Protein AF-A0A6A3G814-F1 (afdb_monomer_lite)

InterPro domains:
  IPR027806 Harbinger transposase-derived nuclease domain [PF13359] (7-62)

Secondary structure (DSSP, 8-state):
--HHHHHHHHHHHHHHHHHHHHHHHHHHHH-HHHHS------SHHHHHHHHHHHHHHHHHHHHHHTTT-----TT--S-----------------S----S-HHHHHHHHHHHHHHHSTT-HHHHHHHH--

Radius of gyration: 21.88 Å; chains: 1; bounding box: 40×35×72 Å

Organism: NCBI:txid53985

Foldseek 3Di:
DDPVVVVVVVVVVVVVVVVVVVVLLVLVLVDVVSVPPPDPPPDPVVVVVVVVVVVVSVVVVVLCVVLVNPDDRPVPPDDDDDPDDDPPDDDPPPDDPPVPPDPSVVSVVVVLVVQQCPVVHVVVVCVPPVD

pLDDT: mean 77.18, std 16.32, range [38.22, 94.88]

Structure (mmCIF, N/CA/C/O backbone):
data_AF-A0A6A3G814-F1
#
_entry.id   AF-A0A6A3G814-F1
#
loop_
_atom_site.group_PDB
_atom_site.id
_atom_site.type_symbol
_atom_site.label_atom_id
_atom_site.label_alt_id
_atom_site.label_comp_id
_atom_site.label_asym_id
_atom_site.label_entity_id
_atom_site.label_seq_id
_atom_site.pdbx_PDB_ins_code
_atom_site.Cartn_x
_atom_site.Cartn_y
_atom_site.Cartn_z
_atom_site.occupancy
_atom_site.B_iso_or_equiv
_atom_site.auth_seq_id
_atom_site.auth_comp_id
_atom_site.auth_asym_id
_atom_site.auth_atom_id
_atom_site.pdbx_PDB_model_num
ATOM 1 N N . MET A 1 1 ? -17.035 -18.614 32.441 1.00 57.00 1 MET A N 1
ATOM 2 C CA . MET A 1 1 ? -15.776 -18.560 31.670 1.00 57.00 1 MET A CA 1
ATOM 3 C C . MET A 1 1 ? -14.643 -18.798 32.643 1.00 57.00 1 MET A C 1
ATOM 5 O O . MET A 1 1 ? -14.641 -18.155 33.689 1.00 57.00 1 MET A O 1
ATOM 9 N N . LYS A 1 2 ? -13.783 -19.788 32.388 1.00 61.72 2 LYS A N 1
ATOM 10 C CA . LYS A 1 2 ? -12.624 -20.055 33.255 1.00 61.72 2 LYS A CA 1
ATOM 11 C C . LYS A 1 2 ? -11.541 -19.012 32.943 1.00 61.72 2 LYS A C 1
ATOM 13 O O . LYS A 1 2 ? -11.510 -18.504 31.828 1.00 61.72 2 LYS A O 1
ATOM 18 N N . GLY A 1 3 ? -10.677 -18.678 33.907 1.00 70.88 3 GLY A N 1
ATOM 19 C CA . GLY A 1 3 ? -9.640 -17.638 33.745 1.00 70.88 3 GLY A CA 1
ATOM 20 C C . GLY A 1 3 ? -8.762 -17.824 32.498 1.00 70.88 3 GLY A C 1
ATOM 21 O O . GLY A 1 3 ? -8.478 -16.859 31.798 1.00 70.88 3 GLY A O 1
ATOM 22 N N . THR A 1 4 ? -8.489 -19.077 32.135 1.00 76.06 4 THR A N 1
ATOM 23 C CA . THR A 1 4 ? -7.716 -19.460 30.944 1.00 76.06 4 THR A CA 1
ATOM 24 C C . THR A 1 4 ? -8.371 -19.056 29.617 1.00 76.06 4 THR A C 1
ATOM 26 O O . THR A 1 4 ? -7.671 -18.691 28.676 1.00 76.06 4 THR A O 1
ATOM 29 N N . ASP A 1 5 ? -9.708 -19.053 29.533 1.00 82.69 5 ASP A N 1
ATOM 30 C CA . ASP A 1 5 ? -10.426 -18.618 28.322 1.00 82.69 5 ASP A CA 1
ATOM 31 C C . ASP A 1 5 ? -10.261 -17.103 28.100 1.00 82.69 5 ASP A C 1
ATOM 33 O O . ASP A 1 5 ? -10.189 -16.628 26.967 1.00 82.69 5 ASP A O 1
ATOM 37 N N . ILE A 1 6 ? -10.188 -16.340 29.197 1.00 86.38 6 ILE A N 1
ATOM 38 C CA . ILE A 1 6 ? -10.022 -14.881 29.186 1.00 86.38 6 ILE A CA 1
ATOM 39 C C . ILE A 1 6 ? -8.582 -14.520 28.800 1.00 86.38 6 ILE A C 1
ATOM 41 O O . ILE A 1 6 ? -8.367 -13.604 28.010 1.00 86.38 6 ILE A O 1
ATOM 45 N N . GLU A 1 7 ? -7.597 -15.258 29.311 1.00 89.81 7 GLU A N 1
ATOM 46 C CA . GLU A 1 7 ? -6.179 -15.079 28.976 1.00 89.81 7 GLU A CA 1
ATOM 47 C C . GLU A 1 7 ? -5.907 -15.354 27.492 1.00 89.81 7 GLU A C 1
ATOM 49 O O . GLU A 1 7 ? -5.280 -14.532 26.822 1.00 89.81 7 GLU A O 1
ATOM 54 N N . ALA A 1 8 ? -6.443 -16.451 26.947 1.00 90.38 8 ALA A N 1
ATOM 55 C CA . ALA A 1 8 ? -6.322 -16.773 25.525 1.00 90.38 8 ALA A CA 1
ATOM 56 C C . ALA A 1 8 ? -7.004 -15.722 24.629 1.00 90.38 8 ALA A C 1
ATOM 58 O O . ALA A 1 8 ? -6.447 -15.312 23.608 1.00 90.38 8 ALA A O 1
ATOM 59 N N . PHE A 1 9 ? -8.186 -15.242 25.031 1.00 91.94 9 PHE A N 1
ATOM 60 C CA . PHE A 1 9 ? -8.881 -14.165 24.328 1.00 91.94 9 PHE A CA 1
ATOM 61 C C . PHE A 1 9 ? -8.059 -12.868 24.318 1.00 91.94 9 PHE A C 1
ATOM 63 O O . PHE A 1 9 ? -7.845 -12.279 23.258 1.00 91.94 9 PHE A O 1
ATOM 70 N N . ASN A 1 10 ? -7.543 -12.452 25.476 1.00 93.88 10 ASN A N 1
ATOM 71 C CA . ASN A 1 10 ? -6.735 -11.241 25.598 1.00 93.88 10 ASN A CA 1
ATOM 72 C C . ASN A 1 10 ? -5.436 -11.330 24.790 1.00 93.88 10 ASN A C 1
ATOM 74 O O . ASN A 1 10 ? -5.054 -10.349 24.155 1.00 93.88 10 ASN A O 1
ATOM 78 N N . MET A 1 11 ? -4.791 -12.500 24.767 1.00 94.88 11 MET A N 1
ATOM 79 C CA . MET A 1 11 ? -3.593 -12.743 23.961 1.00 94.88 11 MET A CA 1
ATOM 80 C C . MET A 1 11 ? -3.872 -12.552 22.464 1.00 94.88 11 MET A C 1
ATOM 82 O O . MET A 1 11 ? -3.128 -11.859 21.774 1.00 94.88 11 MET A O 1
ATOM 86 N N . CYS A 1 12 ? -4.980 -13.109 21.967 1.00 94.44 12 CYS A N 1
ATOM 87 C CA . CYS A 1 12 ? -5.388 -12.960 20.570 1.00 94.44 12 CYS A CA 1
ATOM 88 C C . CYS A 1 12 ? -5.633 -11.486 20.204 1.00 94.44 12 CYS A C 1
ATOM 90 O O . CYS A 1 12 ? -5.117 -10.993 19.201 1.00 94.44 12 CYS A O 1
ATOM 92 N N . ILE A 1 13 ? -6.364 -10.756 21.053 1.00 94.81 13 ILE A N 1
ATOM 93 C CA . ILE A 1 13 ? -6.629 -9.328 20.845 1.00 94.81 13 ILE A CA 1
ATOM 94 C C . ILE A 1 13 ? -5.334 -8.508 20.877 1.00 94.81 13 ILE A C 1
ATOM 96 O O . ILE A 1 13 ? -5.165 -7.620 20.042 1.00 94.81 13 ILE A O 1
ATOM 100 N N . ALA A 1 14 ? -4.416 -8.807 21.799 1.00 94.31 14 ALA A N 1
ATOM 101 C CA . ALA A 1 14 ? -3.125 -8.132 21.878 1.00 94.31 14 ALA A CA 1
ATOM 102 C C . ALA A 1 14 ? -2.310 -8.332 20.593 1.00 94.31 14 ALA A C 1
ATOM 104 O O . ALA A 1 14 ? -1.842 -7.353 20.018 1.00 94.31 14 ALA A O 1
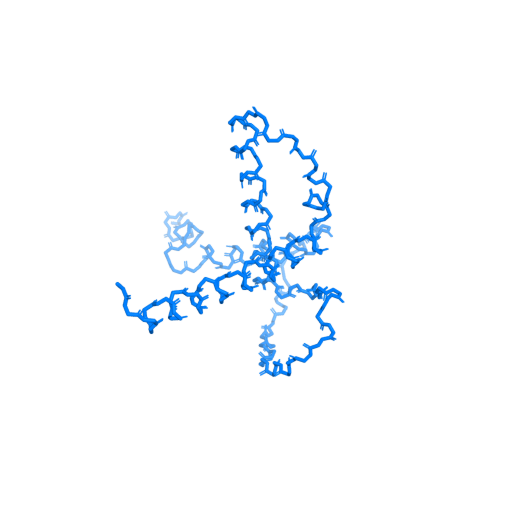ATOM 105 N N . HIS A 1 15 ? -2.219 -9.565 20.089 1.00 92.69 15 HIS A N 1
ATOM 106 C CA . HIS A 1 15 ? -1.505 -9.866 18.848 1.00 92.69 15 HIS A CA 1
ATOM 107 C C . HIS A 1 15 ? -2.100 -9.125 17.640 1.00 92.69 15 HIS A C 1
ATOM 109 O O . HIS A 1 15 ? -1.386 -8.442 16.909 1.00 92.69 15 HIS A O 1
ATOM 115 N N . VAL A 1 16 ? -3.424 -9.191 17.453 1.00 93.50 16 VAL A N 1
ATOM 116 C CA . VAL A 1 16 ? -4.109 -8.474 16.360 1.00 93.50 16 VAL A CA 1
ATOM 117 C C . VAL A 1 16 ? -3.894 -6.963 16.467 1.00 93.50 16 VAL A C 1
ATOM 119 O O . VAL A 1 16 ? -3.721 -6.286 15.455 1.00 93.50 16 VAL A O 1
ATOM 122 N N . ARG A 1 17 ? -3.885 -6.420 17.689 1.00 93.94 17 ARG A N 1
ATOM 123 C CA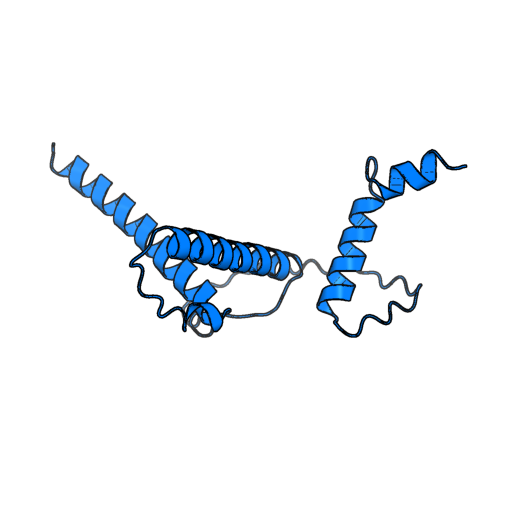 . ARG A 1 17 ? -3.633 -4.999 17.919 1.00 93.94 17 ARG A CA 1
ATOM 124 C C . ARG A 1 17 ? -2.219 -4.596 17.504 1.00 93.94 17 ARG A C 1
ATOM 126 O O . ARG A 1 17 ? -2.099 -3.594 16.811 1.00 93.94 17 ARG A O 1
ATOM 133 N N . VAL A 1 18 ? -1.197 -5.372 17.870 1.00 92.38 18 VAL A N 1
ATOM 134 C CA . VAL A 1 18 ? 0.201 -5.100 17.489 1.00 92.38 18 VAL A CA 1
ATOM 135 C C . VAL A 1 18 ? 0.352 -5.073 15.968 1.00 92.38 18 VAL A C 1
ATOM 137 O O . VAL A 1 18 ? 0.850 -4.092 15.424 1.00 92.38 18 VAL A O 1
ATOM 140 N N . VAL A 1 19 ? -0.171 -6.089 15.271 1.00 90.88 19 VAL A N 1
ATOM 141 C CA . VAL A 1 19 ? -0.120 -6.155 13.799 1.00 90.88 19 VAL A CA 1
ATOM 142 C C . VAL A 1 19 ? -0.825 -4.953 13.163 1.00 90.88 19 VAL A C 1
ATOM 144 O O . VAL A 1 19 ? -0.302 -4.342 12.230 1.00 90.88 19 VAL A O 1
ATOM 147 N N . ASN A 1 20 ? -1.997 -4.574 13.680 1.00 88.75 20 ASN A N 1
ATOM 148 C CA . ASN A 1 20 ? -2.736 -3.419 13.174 1.00 88.75 20 ASN A CA 1
ATOM 149 C C . ASN A 1 20 ? -2.000 -2.098 13.429 1.00 88.75 20 ASN A C 1
ATOM 151 O O . ASN A 1 20 ? -1.950 -1.254 12.537 1.00 88.75 20 ASN A O 1
ATOM 155 N N . GLU A 1 21 ? -1.450 -1.897 14.628 1.00 89.44 21 GLU A N 1
ATOM 156 C CA . GLU A 1 21 ? -0.709 -0.682 14.981 1.00 89.44 21 GLU A CA 1
ATOM 157 C C . GLU A 1 21 ? 0.540 -0.531 14.113 1.00 89.44 21 GLU A C 1
ATOM 159 O O . GLU A 1 21 ? 0.732 0.534 13.525 1.00 89.44 21 GLU A O 1
ATOM 164 N N . HIS A 1 22 ? 1.306 -1.611 13.943 1.00 88.44 22 HIS A N 1
ATOM 165 C CA . HIS A 1 22 ? 2.472 -1.647 13.064 1.00 88.44 22 HIS A CA 1
ATOM 166 C C . HIS A 1 22 ? 2.092 -1.338 11.605 1.00 88.44 22 HIS A C 1
ATOM 168 O O . HIS A 1 22 ? 2.618 -0.401 11.007 1.00 88.44 22 HIS A O 1
ATOM 174 N N . THR A 1 23 ? 1.077 -2.020 11.060 1.00 88.56 23 THR A N 1
ATOM 175 C CA . THR A 1 23 ? 0.595 -1.786 9.684 1.00 88.56 23 THR A CA 1
ATOM 176 C C . THR A 1 23 ? 0.153 -0.332 9.466 1.00 88.56 23 THR A C 1
ATOM 178 O O . THR A 1 23 ? 0.441 0.278 8.434 1.00 88.56 23 THR A O 1
ATOM 181 N N . ILE A 1 24 ? -0.554 0.256 10.437 1.00 86.88 24 ILE A N 1
ATOM 182 C CA . ILE A 1 24 ? -0.979 1.661 10.381 1.00 86.88 24 ILE A CA 1
ATOM 183 C C . ILE A 1 24 ? 0.231 2.602 10.442 1.00 86.88 24 ILE A C 1
ATOM 185 O O . ILE A 1 24 ? 0.216 3.631 9.760 1.00 86.88 24 ILE A O 1
ATOM 189 N N . GLY A 1 25 ? 1.247 2.270 11.243 1.00 88.31 25 GLY A N 1
ATOM 190 C CA . GLY A 1 25 ? 2.518 2.990 11.326 1.00 88.31 25 GLY A CA 1
ATOM 191 C C . GLY A 1 25 ? 3.206 3.065 9.966 1.00 88.31 25 GLY A C 1
ATOM 192 O O . GLY A 1 25 ? 3.366 4.162 9.430 1.00 88.31 25 GLY A O 1
ATOM 193 N N . VAL A 1 26 ? 3.462 1.908 9.351 1.00 89.06 26 VAL A N 1
ATOM 194 C CA . VAL A 1 26 ? 4.065 1.778 8.012 1.00 89.06 26 VAL A CA 1
ATOM 195 C C . VAL A 1 26 ? 3.301 2.602 6.969 1.00 89.06 26 VAL A C 1
ATOM 197 O O . VAL A 1 26 ? 3.880 3.421 6.250 1.00 89.06 26 VAL A O 1
ATOM 200 N N . LEU A 1 27 ? 1.971 2.458 6.912 1.00 89.69 27 LEU A N 1
ATOM 201 C CA . LEU A 1 27 ? 1.148 3.199 5.952 1.00 89.69 27 LEU A CA 1
ATOM 202 C C . LEU A 1 27 ? 1.201 4.715 6.179 1.00 89.69 27 LEU A C 1
ATOM 204 O O . LEU A 1 27 ? 1.245 5.472 5.211 1.00 89.69 27 LEU A O 1
ATOM 208 N N . LYS A 1 28 ? 1.191 5.186 7.429 1.00 87.19 28 LYS A N 1
ATOM 209 C CA . LYS A 1 28 ? 1.281 6.623 7.734 1.00 87.19 28 LYS A CA 1
ATOM 210 C C . LYS A 1 28 ? 2.679 7.189 7.501 1.00 87.19 28 LYS A C 1
ATOM 212 O O . LYS A 1 28 ? 2.773 8.344 7.087 1.00 87.19 28 LYS A O 1
ATOM 217 N N . GLY A 1 29 ? 3.729 6.412 7.757 1.00 89.00 29 GLY A N 1
ATOM 218 C CA . GLY A 1 29 ? 5.110 6.787 7.455 1.00 89.00 29 GLY A CA 1
ATOM 219 C C . GLY A 1 29 ? 5.287 7.032 5.961 1.00 89.00 29 GLY A C 1
ATOM 220 O O . GLY A 1 29 ? 5.815 8.063 5.551 1.00 89.00 29 GLY A O 1
ATOM 221 N N . ARG A 1 30 ? 4.732 6.135 5.141 1.00 89.69 30 ARG A N 1
ATOM 222 C CA . ARG A 1 30 ? 4.835 6.210 3.681 1.00 89.69 30 ARG A CA 1
ATOM 223 C C . ARG A 1 30 ? 3.920 7.254 3.054 1.00 89.69 30 ARG A C 1
ATOM 225 O O . ARG A 1 30 ? 4.306 7.955 2.121 1.00 89.69 30 ARG A O 1
ATOM 232 N N . TRP A 1 31 ? 2.685 7.354 3.541 1.00 90.75 31 TRP A N 1
ATOM 233 C CA . TRP A 1 31 ? 1.644 8.178 2.937 1.00 90.75 31 TRP A CA 1
ATOM 234 C C . TRP A 1 31 ? 1.303 9.369 3.833 1.00 90.75 31 TRP A C 1
ATOM 236 O O . TRP A 1 31 ? 0.430 9.293 4.701 1.00 90.75 31 TRP A O 1
ATOM 246 N N . ALA A 1 32 ? 1.927 10.522 3.567 1.00 86.44 32 ALA A N 1
ATOM 247 C CA . ALA A 1 32 ? 1.659 11.763 4.303 1.00 86.44 32 ALA A CA 1
ATOM 248 C C . ALA A 1 32 ? 0.163 12.150 4.319 1.00 86.44 32 ALA A C 1
ATOM 250 O O . ALA A 1 32 ? -0.334 12.678 5.315 1.00 86.44 32 ALA A O 1
ATOM 251 N N . CYS A 1 33 ? -0.592 11.797 3.271 1.00 84.81 33 CYS A N 1
ATOM 252 C CA . CYS A 1 33 ? -2.039 12.017 3.203 1.00 84.81 33 CYS A CA 1
ATOM 253 C C . CYS A 1 33 ? -2.839 11.265 4.288 1.00 84.81 33 CYS A C 1
ATOM 255 O O . CYS A 1 33 ? -3.927 11.706 4.651 1.00 84.81 33 CYS A O 1
ATOM 257 N N . LEU A 1 34 ? -2.304 10.174 4.853 1.00 85.75 34 LEU A N 1
ATOM 258 C CA . LEU A 1 34 ? -2.912 9.444 5.973 1.00 85.75 34 LEU A CA 1
ATOM 259 C C . LEU A 1 34 ? -2.557 10.048 7.342 1.00 85.75 34 LEU A C 1
ATOM 261 O O . LEU A 1 34 ? -3.301 9.852 8.306 1.00 85.75 34 LEU A O 1
ATOM 265 N N . ARG A 1 35 ? -1.452 10.801 7.449 1.00 78.44 35 ARG A N 1
ATOM 266 C CA . ARG A 1 35 ? -1.073 11.531 8.678 1.00 78.44 35 ARG A CA 1
ATOM 267 C C . ARG A 1 35 ? -1.961 12.746 8.908 1.00 78.44 35 ARG A C 1
ATOM 269 O O . ARG A 1 35 ? -2.334 13.041 10.041 1.00 78.44 35 ARG A O 1
ATOM 276 N N . GLU A 1 36 ? -2.316 13.431 7.829 1.00 73.88 36 GLU A N 1
ATOM 277 C CA . GLU A 1 36 ? -3.145 14.637 7.863 1.00 73.88 36 GLU A CA 1
ATOM 278 C C . GLU A 1 36 ? -4.642 14.349 7.737 1.00 73.88 36 GLU A C 1
ATOM 280 O O . GLU A 1 36 ? -5.445 15.275 7.614 1.00 73.88 36 GLU A O 1
ATOM 285 N N . LEU A 1 37 ? -5.041 13.076 7.823 1.00 71.75 37 LEU A N 1
ATOM 286 C CA . LEU A 1 37 ? -6.430 12.634 7.768 1.00 71.75 37 LEU A CA 1
ATOM 287 C C . LEU A 1 37 ? -7.192 13.016 9.057 1.00 71.75 37 LEU A C 1
ATOM 289 O O . LEU A 1 37 ? -7.684 12.176 9.805 1.00 71.75 37 LEU A O 1
ATOM 293 N N . ARG A 1 38 ? -7.295 14.317 9.340 1.00 61.81 38 ARG A N 1
ATOM 294 C CA . ARG A 1 38 ? -8.067 14.909 10.440 1.00 61.81 38 ARG A CA 1
ATOM 295 C C . ARG A 1 38 ? -9.530 15.046 10.026 1.00 61.81 38 ARG A C 1
ATOM 297 O O . ARG A 1 38 ? -10.073 16.147 9.988 1.00 61.81 38 ARG A O 1
ATOM 304 N N . VAL A 1 39 ? -10.174 13.948 9.641 1.00 59.16 39 VAL A N 1
ATOM 305 C CA . VAL A 1 39 ? -11.576 14.014 9.215 1.00 59.16 39 VAL A CA 1
ATOM 306 C C . VAL A 1 39 ? -12.477 13.788 10.422 1.00 59.16 39 VAL A C 1
ATOM 308 O O . VAL A 1 39 ? -12.426 12.743 11.062 1.00 59.16 39 VAL A O 1
ATOM 311 N N . GLN A 1 40 ? -13.325 14.771 10.728 1.00 56.66 40 GLN A N 1
ATOM 312 C CA . GLN A 1 40 ? -14.443 14.590 11.650 1.00 56.66 40 GLN A CA 1
ATOM 313 C C . GLN A 1 40 ? -15.389 13.534 11.059 1.00 56.66 40 GLN A C 1
ATOM 315 O O . GLN A 1 40 ? -16.107 13.799 10.092 1.00 56.66 40 GLN A O 1
ATOM 320 N N . LEU A 1 41 ? -15.363 12.324 11.622 1.00 65.56 41 LEU A N 1
ATOM 321 C CA . LEU A 1 41 ? -16.151 11.156 11.209 1.00 65.56 41 LEU A CA 1
ATOM 322 C C . LEU A 1 41 ? -17.635 11.299 11.595 1.00 65.56 41 LEU A C 1
ATOM 324 O O . LEU A 1 41 ? -18.222 10.422 12.219 1.00 65.56 41 LEU A O 1
ATOM 328 N N . ASN A 1 42 ? -18.256 12.420 11.237 1.00 69.19 42 ASN A N 1
ATOM 329 C CA . ASN A 1 42 ? -19.608 12.757 11.682 1.00 69.19 42 ASN A CA 1
ATOM 330 C C . ASN A 1 42 ? -20.697 12.304 10.695 1.00 69.19 42 ASN A C 1
ATOM 332 O O . ASN A 1 42 ? -21.880 12.414 11.006 1.00 69.19 42 ASN A O 1
ATOM 336 N N . LYS A 1 43 ? -20.331 11.805 9.503 1.00 78.06 43 LYS A N 1
ATOM 337 C CA . LYS A 1 43 ? -21.283 11.284 8.504 1.00 78.06 43 LYS A CA 1
ATOM 338 C C . LYS A 1 43 ? -20.770 10.006 7.848 1.00 78.06 43 LYS A C 1
ATOM 340 O O . LYS A 1 43 ? -19.582 9.893 7.550 1.00 78.06 43 LYS A O 1
ATOM 345 N N . LYS A 1 44 ? -21.695 9.089 7.556 1.00 82.00 44 LYS A N 1
ATOM 346 C CA . LYS A 1 44 ? -21.419 7.790 6.920 1.00 82.00 44 LYS A CA 1
ATOM 347 C C . LYS A 1 44 ? -20.707 7.925 5.567 1.00 82.00 44 LYS A C 1
ATOM 349 O O . LYS A 1 44 ? -19.726 7.234 5.329 1.00 82.00 44 LYS A O 1
ATOM 354 N N . GLU A 1 45 ? -21.138 8.865 4.728 1.00 81.25 45 GLU A N 1
ATOM 355 C CA . GLU A 1 45 ? -20.548 9.112 3.399 1.00 81.25 45 GLU A CA 1
ATOM 356 C C . GLU A 1 45 ? -19.050 9.454 3.470 1.00 81.25 45 GLU A C 1
ATOM 358 O O . GLU A 1 45 ? -18.255 9.017 2.639 1.00 81.25 45 GLU A O 1
ATOM 363 N N . TYR A 1 46 ? -18.631 10.204 4.497 1.00 82.50 46 TYR A N 1
ATOM 364 C CA . TYR A 1 46 ? -17.216 10.514 4.693 1.00 82.50 46 TYR A CA 1
ATOM 365 C C . TYR A 1 46 ? -16.415 9.284 5.114 1.00 82.50 46 TYR A C 1
ATOM 367 O O . TYR A 1 46 ? -15.269 9.156 4.691 1.00 82.50 46 TYR A O 1
ATOM 375 N N . MET A 1 47 ? -17.009 8.373 5.893 1.00 85.19 47 MET A N 1
ATOM 376 C CA . MET A 1 47 ? -16.352 7.117 6.259 1.00 85.19 47 MET A CA 1
ATOM 377 C C . MET A 1 47 ? -16.095 6.252 5.028 1.00 85.19 47 MET A C 1
ATOM 379 O O . MET A 1 47 ? -14.978 5.786 4.846 1.00 85.19 47 MET A O 1
ATOM 383 N N . GLU A 1 48 ? -17.091 6.081 4.157 1.00 88.50 48 GLU A N 1
ATOM 384 C CA . GLU A 1 48 ? -16.943 5.282 2.933 1.00 88.50 48 GLU A CA 1
ATOM 385 C C . GLU A 1 48 ? -15.823 5.831 2.041 1.00 88.50 48 GLU A C 1
ATOM 387 O O . GLU A 1 48 ? -14.965 5.079 1.580 1.00 88.50 48 GLU A O 1
ATOM 392 N N . ARG A 1 49 ? -15.759 7.157 1.880 1.00 86.69 49 ARG A N 1
ATOM 393 C CA . ARG A 1 49 ? -14.693 7.808 1.110 1.00 86.69 49 ARG A CA 1
ATOM 394 C C . ARG A 1 49 ? -13.310 7.644 1.746 1.00 86.69 49 ARG A C 1
ATOM 396 O O . ARG A 1 49 ? -12.333 7.448 1.032 1.00 86.69 49 ARG A O 1
ATOM 403 N N . ILE A 1 50 ? -13.212 7.718 3.074 1.00 87.69 50 ILE A N 1
ATOM 404 C CA . ILE A 1 50 ? -11.954 7.474 3.794 1.00 87.69 50 ILE A CA 1
ATOM 405 C C . ILE A 1 50 ? -11.504 6.027 3.623 1.00 87.69 50 ILE A C 1
ATOM 407 O O . ILE A 1 50 ? -10.330 5.789 3.362 1.00 87.69 50 ILE A O 1
ATOM 411 N N . LEU A 1 51 ? -12.424 5.069 3.736 1.00 89.81 51 LEU A N 1
ATOM 412 C CA . LEU A 1 51 ? -12.108 3.659 3.538 1.00 89.81 51 LEU A CA 1
ATOM 413 C C . LEU A 1 51 ? -11.575 3.421 2.125 1.00 89.81 51 LEU A C 1
ATOM 415 O O . LEU A 1 51 ? -10.525 2.808 1.985 1.00 89.81 51 LEU A O 1
ATOM 419 N N . GLN A 1 52 ? -12.218 3.986 1.099 1.00 91.62 52 GLN A N 1
ATOM 420 C CA . GLN A 1 52 ? -11.713 3.928 -0.278 1.00 91.62 52 GLN A CA 1
ATOM 421 C C . GLN A 1 52 ? -10.307 4.528 -0.408 1.00 91.62 52 GLN A C 1
ATOM 423 O O . GLN A 1 52 ? -9.459 3.960 -1.093 1.00 91.62 52 GLN A O 1
ATOM 428 N N . TRP A 1 53 ? -10.040 5.645 0.274 1.00 91.00 53 TRP A N 1
ATOM 429 C CA . TRP A 1 53 ? -8.724 6.282 0.279 1.00 91.00 53 TRP A CA 1
ATOM 430 C C . TRP A 1 53 ? -7.656 5.387 0.916 1.00 91.00 53 TRP A C 1
ATOM 432 O O . TRP A 1 53 ? -6.593 5.181 0.335 1.00 91.00 53 TRP A O 1
ATOM 442 N N . ILE A 1 54 ? -7.949 4.813 2.085 1.00 91.19 54 ILE A N 1
ATOM 443 C CA . ILE A 1 54 ? -7.052 3.878 2.775 1.00 91.19 54 ILE A CA 1
ATOM 444 C C . ILE A 1 54 ? -6.808 2.648 1.896 1.00 91.19 54 ILE A C 1
ATOM 446 O O . ILE A 1 54 ? -5.661 2.244 1.716 1.00 91.19 54 ILE A O 1
ATOM 450 N N . THR A 1 55 ? -7.856 2.084 1.290 1.00 93.94 55 THR A N 1
ATOM 451 C CA . THR A 1 55 ? -7.730 0.954 0.361 1.00 93.94 55 THR A CA 1
ATOM 452 C C . THR A 1 55 ? -6.839 1.300 -0.829 1.00 93.94 55 THR A C 1
ATOM 454 O O . THR A 1 55 ? -5.986 0.495 -1.192 1.00 93.94 55 THR A O 1
ATOM 457 N N . ALA A 1 56 ? -6.972 2.496 -1.411 1.00 93.88 56 ALA A N 1
ATOM 458 C CA . ALA A 1 56 ? -6.097 2.941 -2.492 1.00 93.88 56 ALA A CA 1
ATOM 459 C C . ALA A 1 56 ? -4.626 3.012 -2.046 1.00 93.88 56 ALA A C 1
ATOM 461 O O . ALA A 1 56 ? -3.755 2.515 -2.7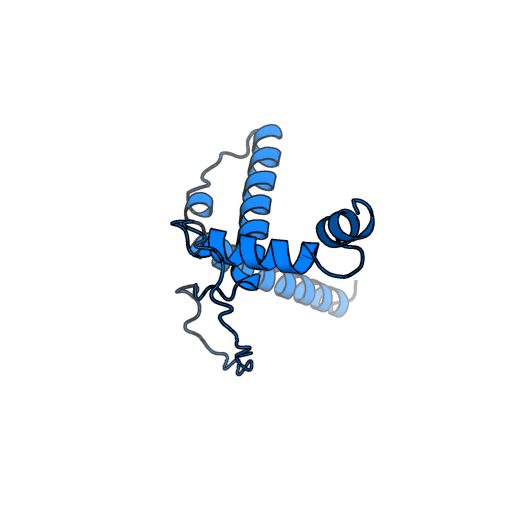57 1.00 93.88 56 ALA A O 1
ATOM 462 N N . CYS A 1 57 ? -4.344 3.544 -0.851 1.00 92.88 57 CYS A N 1
ATOM 463 C CA . CYS A 1 57 ? -2.993 3.556 -0.280 1.00 92.88 57 CYS A CA 1
ATOM 464 C C . CYS A 1 57 ? -2.422 2.141 -0.082 1.00 92.88 57 CYS A C 1
ATOM 466 O O . CYS A 1 57 ? -1.256 1.912 -0.393 1.00 92.88 57 CYS A O 1
ATOM 468 N N . VAL A 1 58 ? -3.232 1.184 0.388 1.00 93.25 58 VAL A N 1
ATOM 469 C CA . VAL A 1 58 ? -2.817 -0.223 0.553 1.00 93.25 58 VAL A CA 1
ATOM 470 C C . VAL A 1 58 ? -2.515 -0.874 -0.797 1.00 93.25 58 VAL A C 1
ATOM 472 O O . VAL A 1 58 ? -1.482 -1.519 -0.957 1.00 93.25 58 VAL A O 1
ATOM 475 N N . VAL A 1 59 ? -3.380 -0.678 -1.795 1.00 93.44 59 VAL A N 1
ATOM 476 C CA . VAL A 1 59 ? -3.159 -1.208 -3.149 1.00 93.44 59 VAL A CA 1
ATOM 477 C C . VAL A 1 59 ? -1.870 -0.643 -3.745 1.00 93.44 59 VAL A C 1
ATOM 479 O O . VAL A 1 59 ? -1.067 -1.402 -4.283 1.00 93.44 59 VAL A O 1
ATOM 482 N N . LEU A 1 60 ? -1.644 0.666 -3.614 1.00 91.69 60 LEU A N 1
ATOM 483 C CA . LEU A 1 60 ? -0.420 1.312 -4.088 1.00 91.69 60 LEU A CA 1
ATOM 484 C C . LEU A 1 60 ? 0.822 0.800 -3.355 1.00 91.69 60 LEU A C 1
ATOM 486 O O . LEU A 1 60 ? 1.838 0.553 -3.996 1.00 91.69 60 LEU A O 1
ATOM 490 N N . HIS A 1 61 ? 0.738 0.596 -2.040 1.00 90.62 61 HIS A N 1
ATOM 491 C CA . HIS A 1 61 ? 1.829 0.022 -1.256 1.00 90.62 61 HIS A CA 1
ATOM 492 C C . HIS A 1 61 ? 2.200 -1.378 -1.761 1.00 90.62 61 HIS A C 1
ATOM 494 O O . HIS A 1 61 ? 3.359 -1.622 -2.077 1.00 90.62 61 HIS A O 1
ATOM 500 N N . ASN A 1 62 ? 1.212 -2.255 -1.963 1.00 90.12 62 ASN A N 1
ATOM 501 C CA . ASN A 1 62 ? 1.444 -3.602 -2.494 1.00 90.12 62 ASN A CA 1
ATOM 502 C C . ASN A 1 62 ? 2.011 -3.580 -3.919 1.00 90.12 62 ASN A C 1
ATOM 504 O O . ASN A 1 62 ? 2.858 -4.401 -4.271 1.00 90.12 62 ASN A O 1
ATOM 508 N N . MET A 1 63 ? 1.554 -2.642 -4.754 1.00 88.06 63 MET A N 1
ATOM 509 C CA . MET A 1 63 ? 2.122 -2.453 -6.086 1.00 88.06 63 MET A CA 1
ATOM 510 C C . MET A 1 63 ? 3.599 -2.084 -6.002 1.00 88.06 63 MET A C 1
ATOM 512 O O . MET A 1 63 ? 4.385 -2.672 -6.737 1.00 88.06 63 MET A O 1
ATOM 516 N N . LEU A 1 64 ? 3.973 -1.163 -5.113 1.00 87.25 64 LEU A N 1
ATOM 517 C CA . LEU A 1 64 ? 5.356 -0.722 -4.933 1.00 87.25 64 LEU A CA 1
ATOM 518 C C . LEU A 1 64 ? 6.245 -1.830 -4.358 1.00 87.25 64 LEU A C 1
ATOM 520 O O . LEU A 1 64 ? 7.308 -2.074 -4.917 1.00 87.25 64 LEU A O 1
ATOM 524 N N . LEU A 1 65 ? 5.771 -2.580 -3.356 1.00 85.81 65 LEU A N 1
ATOM 525 C CA . LEU A 1 65 ? 6.471 -3.769 -2.850 1.00 85.81 65 LEU A CA 1
ATOM 526 C C . LEU A 1 65 ? 6.762 -4.773 -3.971 1.00 85.81 65 LEU A C 1
ATOM 528 O O . LEU A 1 65 ? 7.874 -5.259 -4.104 1.00 85.81 65 LEU A O 1
ATOM 532 N N . SER A 1 66 ? 5.794 -5.020 -4.860 1.00 83.81 66 SER A N 1
ATOM 533 C CA . SER A 1 66 ? 5.992 -5.942 -5.988 1.00 83.81 66 SER A CA 1
ATOM 534 C C . SER A 1 66 ? 7.021 -5.474 -7.030 1.00 83.81 66 SER A C 1
ATOM 536 O O . SER A 1 66 ? 7.303 -6.214 -7.979 1.00 83.81 66 SER A O 1
ATOM 538 N N . GLN A 1 67 ? 7.489 -4.229 -6.932 1.00 81.56 67 GLN A N 1
ATOM 539 C CA . GLN A 1 67 ? 8.486 -3.625 -7.815 1.00 81.56 67 GLN A CA 1
ATOM 540 C C . GLN A 1 67 ? 9.837 -3.435 -7.113 1.00 81.56 67 GLN A C 1
ATOM 542 O O . GLN A 1 67 ? 10.676 -2.729 -7.676 1.00 81.56 67 GLN A O 1
ATOM 547 N N . ASN A 1 68 ? 10.024 -4.045 -5.933 1.00 82.62 68 ASN A N 1
ATOM 548 C CA . ASN A 1 68 ? 11.206 -3.905 -5.080 1.00 82.62 68 ASN A CA 1
ATOM 549 C C . ASN A 1 68 ? 11.543 -2.428 -4.863 1.00 82.62 68 ASN A C 1
ATOM 551 O O . ASN A 1 68 ? 12.590 -1.934 -5.266 1.00 82.62 68 ASN A O 1
ATOM 555 N N . ASP A 1 69 ? 10.561 -1.686 -4.358 1.00 84.38 69 ASP A N 1
ATOM 556 C CA . ASP A 1 69 ? 10.767 -0.298 -3.979 1.00 84.38 69 ASP A CA 1
ATOM 557 C C . ASP A 1 69 ? 11.495 -0.222 -2.630 1.00 84.38 69 ASP A C 1
ATOM 559 O O . ASP A 1 69 ? 11.006 -0.767 -1.643 1.00 84.38 69 ASP A O 1
ATOM 563 N N . ASP A 1 70 ? 12.613 0.504 -2.595 1.00 79.31 70 ASP A N 1
ATOM 564 C CA . ASP A 1 70 ? 13.537 0.588 -1.451 1.00 79.31 70 ASP A CA 1
ATOM 565 C C . ASP A 1 70 ? 13.047 1.519 -0.324 1.00 79.31 70 ASP A C 1
ATOM 567 O O . ASP A 1 70 ? 13.837 2.061 0.451 1.00 79.31 70 ASP A O 1
ATOM 571 N N . TRP A 1 71 ? 11.740 1.787 -0.243 1.00 85.62 71 TRP A N 1
ATOM 572 C CA . TRP A 1 71 ? 11.202 2.625 0.822 1.00 85.62 71 TRP A CA 1
ATOM 573 C C . TRP A 1 71 ? 11.271 1.889 2.161 1.00 85.62 71 TRP A C 1
ATOM 575 O O . TRP A 1 71 ? 10.539 0.925 2.391 1.00 85.62 71 TRP A O 1
ATOM 585 N N . THR A 1 72 ? 12.100 2.402 3.065 1.00 75.75 72 THR A N 1
ATOM 586 C CA . THR A 1 72 ? 12.189 1.968 4.458 1.00 75.75 72 THR A CA 1
ATOM 587 C C . THR A 1 72 ? 11.324 2.872 5.329 1.00 75.75 72 THR A C 1
ATOM 589 O O . THR A 1 72 ? 11.325 4.095 5.171 1.00 75.75 72 THR A O 1
ATOM 592 N N . SER A 1 73 ? 10.573 2.295 6.264 1.00 69.81 73 SER A N 1
ATOM 593 C CA . SER A 1 73 ? 9.926 3.093 7.305 1.00 69.81 73 SER A CA 1
ATOM 594 C C . SER A 1 73 ? 11.012 3.536 8.287 1.00 69.81 73 SER A C 1
ATOM 596 O O . SER A 1 73 ? 11.691 2.689 8.855 1.00 69.81 73 SER A O 1
ATOM 598 N N . ASP A 1 74 ? 11.194 4.846 8.493 1.00 61.00 74 ASP A N 1
ATOM 599 C CA . ASP A 1 74 ? 12.189 5.392 9.441 1.00 61.00 74 ASP A CA 1
ATOM 600 C C . ASP A 1 74 ? 11.988 4.886 10.896 1.00 61.00 74 ASP A C 1
ATOM 602 O O . ASP A 1 74 ? 12.866 5.064 11.738 1.00 61.00 74 ASP A O 1
ATOM 606 N N . ASP A 1 75 ? 10.847 4.247 11.197 1.00 54.28 75 ASP A N 1
ATOM 607 C CA . ASP A 1 75 ? 10.544 3.578 12.475 1.00 54.28 75 ASP A CA 1
ATOM 608 C C . ASP A 1 75 ? 11.169 2.165 12.608 1.00 54.28 75 ASP A C 1
ATOM 610 O O . ASP A 1 75 ? 11.165 1.605 13.701 1.00 54.28 75 ASP A O 1
ATOM 614 N N . GLU A 1 76 ? 11.747 1.587 11.546 1.00 51.69 76 GLU A N 1
ATOM 615 C CA . GLU A 1 76 ? 12.326 0.223 11.525 1.00 51.69 76 GLU A CA 1
ATOM 616 C C . GLU A 1 76 ? 13.818 0.204 11.902 1.00 51.69 76 GLU A C 1
ATOM 618 O O . GLU A 1 76 ? 14.625 -0.511 11.314 1.00 51.69 76 GLU A O 1
ATOM 623 N N . SER A 1 77 ? 14.224 1.006 12.890 1.00 43.38 77 SER A N 1
ATOM 624 C CA . SER A 1 77 ? 15.545 0.850 13.519 1.00 43.38 77 SER A CA 1
ATOM 625 C C . SER A 1 77 ? 15.438 0.039 14.808 1.00 43.38 77 SER A C 1
ATOM 627 O O . SER A 1 77 ? 15.796 0.507 15.885 1.00 43.38 77 SER A O 1
ATOM 629 N N . SER A 1 78 ? 14.890 -1.171 14.731 1.00 45.62 78 SER A N 1
ATOM 630 C CA . SER A 1 78 ? 14.963 -2.168 15.807 1.00 45.62 78 SER A CA 1
ATOM 631 C C . SER A 1 78 ? 14.715 -3.564 15.234 1.00 45.62 78 SER A C 1
ATOM 633 O O . SER A 1 78 ? 13.579 -4.012 15.174 1.00 45.62 78 SER A O 1
ATOM 635 N N . ASP A 1 79 ? 15.818 -4.205 14.845 1.00 46.53 79 ASP A N 1
ATOM 636 C CA . ASP A 1 79 ? 16.043 -5.654 14.833 1.00 46.53 79 ASP A CA 1
ATOM 637 C C . ASP A 1 79 ? 15.106 -6.536 13.984 1.00 46.53 79 ASP A C 1
ATOM 639 O O . ASP A 1 79 ? 14.070 -6.976 14.465 1.00 46.53 79 ASP A O 1
ATOM 643 N N . GLU A 1 80 ? 15.554 -6.909 12.778 1.00 41.00 80 GLU A N 1
ATOM 644 C CA . GLU A 1 80 ? 15.542 -8.304 12.292 1.00 41.00 80 GLU A CA 1
ATOM 645 C C . GLU A 1 80 ? 16.319 -8.418 10.960 1.00 41.00 80 GLU A C 1
ATOM 647 O O . GLU A 1 80 ? 15.903 -7.886 9.931 1.00 41.00 80 GLU A O 1
ATOM 652 N N . ASP A 1 81 ? 17.465 -9.115 10.992 1.00 45.44 81 ASP A N 1
ATOM 653 C CA . ASP A 1 81 ? 18.189 -9.596 9.805 1.00 45.44 81 ASP A CA 1
ATOM 654 C C . ASP A 1 81 ? 17.237 -10.453 8.955 1.00 45.44 81 ASP A C 1
ATOM 656 O O . ASP A 1 81 ? 16.973 -11.616 9.268 1.00 45.44 81 ASP A O 1
ATOM 660 N N . SER A 1 82 ? 16.712 -9.879 7.876 1.00 41.59 82 SER A N 1
ATOM 661 C CA . SER A 1 82 ? 16.043 -10.629 6.816 1.00 41.59 82 SER A CA 1
ATOM 662 C C . SER A 1 82 ? 16.999 -10.751 5.637 1.00 41.59 82 SER A C 1
ATOM 664 O O . SER A 1 82 ? 16.980 -9.938 4.718 1.00 41.59 82 SER A O 1
ATOM 666 N N . ASP A 1 83 ? 17.844 -11.784 5.680 1.00 42.91 83 ASP A N 1
ATOM 667 C CA . ASP A 1 83 ? 18.545 -12.315 4.509 1.00 42.91 83 ASP A CA 1
ATOM 668 C C . ASP A 1 83 ? 17.506 -12.940 3.553 1.00 42.91 83 ASP A C 1
ATOM 670 O O . ASP A 1 83 ? 17.341 -14.162 3.492 1.00 42.91 83 ASP A O 1
ATOM 674 N N . GLU A 1 84 ? 16.754 -12.117 2.818 1.00 44.16 84 GLU A N 1
ATOM 675 C CA . GLU A 1 84 ? 16.052 -12.587 1.622 1.00 44.16 84 GLU A CA 1
ATOM 676 C C . GLU A 1 84 ? 16.995 -12.468 0.418 1.00 44.16 84 GLU A C 1
ATOM 678 O O . GLU A 1 84 ? 17.570 -11.403 0.190 1.00 44.16 84 GLU A O 1
ATOM 683 N N . PRO A 1 85 ? 17.195 -13.548 -0.361 1.00 38.22 85 PRO A N 1
ATOM 684 C CA . PRO A 1 85 ? 18.063 -13.496 -1.523 1.00 38.22 85 PRO A CA 1
ATOM 685 C C . PRO A 1 85 ? 17.488 -12.517 -2.547 1.00 38.22 85 PRO A C 1
ATOM 687 O O . PRO A 1 85 ? 16.388 -12.715 -3.068 1.00 38.22 85 PRO A O 1
ATOM 690 N N . GLU A 1 86 ? 18.266 -11.479 -2.848 1.00 45.16 86 GLU A N 1
ATOM 691 C CA . GLU A 1 86 ? 18.066 -10.623 -4.008 1.00 45.16 86 GLU A CA 1
ATOM 692 C C . GLU A 1 86 ? 18.018 -11.520 -5.254 1.00 45.16 86 GLU A C 1
ATOM 694 O O . GLU A 1 86 ? 19.035 -12.055 -5.701 1.00 45.16 86 GLU A O 1
ATOM 699 N N . GLU A 1 87 ? 16.824 -11.740 -5.812 1.00 43.47 87 GLU A N 1
ATOM 700 C CA . GLU A 1 87 ? 16.706 -12.306 -7.153 1.00 43.47 87 GLU A CA 1
ATOM 701 C C . GLU A 1 87 ? 17.185 -11.257 -8.164 1.00 43.47 87 GLU A C 1
ATOM 703 O O . GLU A 1 87 ? 16.403 -10.532 -8.784 1.00 43.47 87 GLU A O 1
ATOM 708 N N . GLU A 1 88 ? 18.502 -11.200 -8.347 1.00 50.12 88 GLU A N 1
ATOM 709 C CA . GLU A 1 88 ? 19.110 -10.728 -9.578 1.00 50.12 88 GLU A CA 1
ATOM 710 C C . GLU A 1 88 ? 18.656 -11.667 -10.702 1.00 50.12 88 GLU A C 1
ATOM 712 O O . GLU A 1 88 ? 19.173 -12.769 -10.878 1.00 50.12 88 GLU A O 1
ATOM 717 N N . ASN A 1 89 ? 17.643 -11.254 -11.464 1.00 41.97 89 ASN A N 1
ATOM 718 C CA . ASN A 1 89 ? 17.366 -11.864 -12.757 1.00 41.97 89 ASN A CA 1
ATOM 719 C C . ASN A 1 89 ? 17.409 -10.817 -13.866 1.00 41.97 89 ASN A C 1
ATOM 721 O O . ASN A 1 89 ? 16.496 -10.016 -14.087 1.00 41.97 89 ASN A O 1
ATOM 725 N N . GLU A 1 90 ? 18.558 -10.898 -14.523 1.00 54.66 90 GLU A N 1
ATOM 726 C CA . GLU A 1 90 ? 19.058 -10.259 -15.719 1.00 54.66 90 GLU A CA 1
ATOM 727 C C . GLU A 1 90 ? 18.068 -10.215 -16.889 1.00 54.66 90 GLU A C 1
ATOM 729 O O . GLU A 1 90 ? 17.290 -11.136 -17.147 1.00 54.66 90 GLU A O 1
ATOM 734 N N . SER A 1 91 ? 18.201 -9.142 -17.665 1.00 45.31 91 SER A N 1
ATOM 735 C CA . SER A 1 91 ? 18.396 -9.107 -19.124 1.00 45.31 91 SER A CA 1
ATOM 736 C C . SER A 1 91 ? 17.678 -7.883 -19.675 1.00 45.31 91 SER A C 1
ATOM 738 O O . SER A 1 91 ? 16.485 -7.883 -19.997 1.00 45.31 91 SER A O 1
ATOM 740 N N . GLU A 1 92 ? 18.439 -6.795 -19.748 1.00 48.25 92 GLU A N 1
ATOM 741 C CA . GLU A 1 92 ? 18.097 -5.613 -20.522 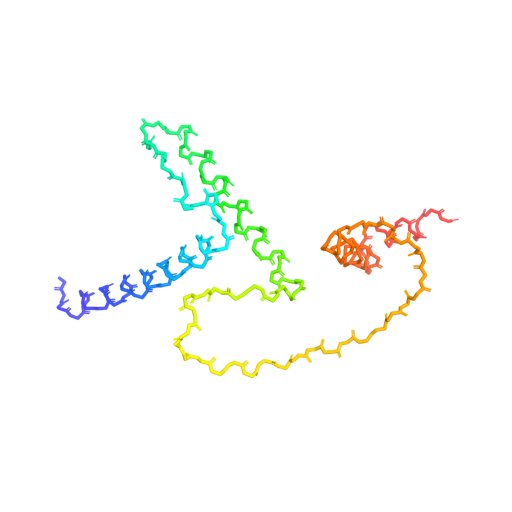1.00 48.25 92 GLU A CA 1
ATOM 742 C C . GLU A 1 92 ? 18.040 -6.025 -21.996 1.00 48.25 92 GLU A C 1
ATOM 744 O O . GLU A 1 92 ? 19.011 -5.932 -22.736 1.00 48.25 92 GLU A O 1
ATOM 749 N N . ASN A 1 93 ? 16.887 -6.536 -22.430 1.00 44.88 93 ASN A N 1
ATOM 750 C CA . ASN A 1 93 ? 16.541 -6.472 -23.838 1.00 44.88 93 ASN A CA 1
ATOM 751 C C . ASN A 1 93 ? 16.273 -4.993 -24.130 1.00 44.88 93 ASN A C 1
ATOM 753 O O . ASN A 1 93 ? 15.190 -4.466 -23.857 1.00 44.88 93 ASN A O 1
ATOM 757 N N . GLU A 1 94 ? 17.332 -4.320 -24.569 1.00 52.38 94 GLU A N 1
ATOM 758 C CA . GLU A 1 94 ? 17.308 -3.030 -25.240 1.00 52.38 94 GLU A CA 1
ATOM 759 C C . GLU A 1 94 ? 16.504 -3.172 -26.536 1.00 52.38 94 GLU A C 1
ATOM 761 O O . GLU A 1 94 ? 17.067 -3.450 -27.585 1.00 52.38 94 GLU A O 1
ATOM 766 N N . ASP A 1 95 ? 15.181 -3.028 -26.479 1.00 54.91 95 ASP A N 1
ATOM 767 C CA . ASP A 1 95 ? 14.431 -2.567 -27.644 1.00 54.91 95 ASP A CA 1
ATOM 768 C C . ASP A 1 95 ? 13.086 -1.941 -27.242 1.00 54.91 95 ASP A C 1
ATOM 770 O O . ASP A 1 95 ? 12.401 -2.403 -26.328 1.00 54.91 95 ASP A O 1
ATOM 774 N N . GLU A 1 96 ? 12.756 -0.863 -27.956 1.00 53.00 96 GLU A N 1
ATOM 775 C CA . GLU A 1 96 ? 11.769 0.202 -27.704 1.00 53.00 96 GLU A CA 1
ATOM 776 C C . GLU A 1 96 ? 12.153 1.235 -26.629 1.00 53.00 96 GLU A C 1
ATOM 778 O O . GLU A 1 96 ? 12.120 0.985 -25.421 1.00 53.00 96 GLU A O 1
ATOM 783 N N . SER A 1 97 ? 12.466 2.453 -27.096 1.00 62.09 97 SER A N 1
ATOM 784 C CA . SER A 1 97 ? 12.609 3.664 -26.285 1.00 62.09 97 SER A CA 1
ATOM 785 C C . SER A 1 97 ? 11.276 3.987 -25.602 1.00 62.09 97 SER A C 1
ATOM 787 O O . SER A 1 97 ? 10.457 4.770 -26.081 1.00 62.09 97 SER A O 1
ATOM 789 N N . ASP A 1 98 ? 11.007 3.315 -24.486 1.00 65.44 98 ASP A N 1
ATOM 790 C CA . ASP A 1 98 ? 9.897 3.658 -23.611 1.00 65.44 98 ASP A CA 1
ATOM 791 C C . ASP A 1 98 ? 10.275 4.953 -22.881 1.00 65.44 98 ASP A C 1
ATOM 793 O O . ASP A 1 98 ? 10.815 4.923 -21.771 1.00 65.44 98 ASP A O 1
ATOM 797 N N . ASP A 1 99 ? 10.019 6.081 -23.552 1.00 73.00 99 ASP A N 1
ATOM 798 C CA . ASP A 1 99 ? 10.242 7.466 -23.108 1.00 73.00 99 ASP A CA 1
ATOM 799 C C . ASP A 1 99 ? 9.334 7.861 -21.919 1.00 73.00 99 ASP A C 1
ATOM 801 O O . ASP A 1 99 ? 9.004 9.033 -21.726 1.00 73.00 99 ASP A O 1
ATOM 805 N N . ASP A 1 100 ? 8.874 6.896 -21.114 1.00 78.75 100 ASP A N 1
ATOM 806 C CA . ASP A 1 100 ? 8.147 7.192 -19.884 1.00 78.75 100 ASP A CA 1
ATOM 807 C C . ASP A 1 100 ? 9.134 7.762 -18.861 1.00 78.75 100 ASP A C 1
ATOM 809 O O . ASP A 1 100 ? 9.995 7.062 -18.318 1.00 78.75 100 ASP A O 1
ATOM 813 N N . GLU A 1 101 ? 8.990 9.064 -18.617 1.00 82.00 101 GLU A N 1
ATOM 814 C CA . GLU A 1 101 ? 9.771 9.852 -17.663 1.00 82.00 101 GLU A CA 1
ATOM 815 C C . GLU A 1 101 ? 9.782 9.217 -16.263 1.00 82.00 101 GLU A C 1
ATOM 817 O O . GLU A 1 101 ? 10.765 9.313 -15.525 1.00 82.00 101 GLU A O 1
ATOM 822 N N . PHE A 1 102 ? 8.706 8.516 -15.892 1.00 79.81 102 PHE A N 1
ATOM 823 C CA . PHE A 1 102 ? 8.580 7.910 -14.576 1.00 79.81 102 PHE A CA 1
ATOM 824 C C . PHE A 1 102 ? 9.053 6.453 -14.587 1.00 79.81 102 PHE A C 1
ATOM 826 O O . PHE A 1 102 ? 8.348 5.547 -15.039 1.00 79.81 102 PHE A O 1
ATOM 833 N N . ILE A 1 103 ? 10.201 6.199 -13.949 1.00 79.44 103 ILE A N 1
ATOM 834 C CA . ILE A 1 103 ? 10.804 4.860 -13.789 1.00 79.44 103 ILE A CA 1
ATOM 835 C C . ILE A 1 103 ? 9.798 3.821 -13.270 1.00 79.44 103 ILE A C 1
ATOM 837 O O . ILE A 1 103 ? 9.753 2.698 -13.774 1.00 79.44 103 ILE A O 1
ATOM 841 N N . PHE A 1 104 ? 8.953 4.200 -12.305 1.00 78.31 104 PHE A N 1
ATOM 842 C CA . PHE A 1 104 ? 7.895 3.333 -11.777 1.00 78.31 104 PHE A CA 1
ATOM 843 C C . PHE A 1 104 ? 6.897 2.905 -12.861 1.00 78.31 104 PHE A C 1
ATOM 845 O O . PHE A 1 104 ? 6.579 1.721 -12.976 1.00 78.31 104 PHE A O 1
ATOM 852 N N . ARG A 1 105 ? 6.416 3.852 -13.677 1.00 81.69 105 ARG A N 1
ATOM 853 C CA . ARG A 1 105 ? 5.452 3.561 -14.746 1.00 81.69 105 ARG A CA 1
ATOM 854 C C . ARG A 1 105 ? 6.078 2.671 -15.805 1.00 81.69 105 ARG A C 1
ATOM 856 O O . ARG A 1 105 ? 5.459 1.686 -16.194 1.00 81.69 105 ARG A O 1
ATOM 863 N N . ARG A 1 106 ? 7.333 2.943 -16.164 1.00 84.31 106 ARG A N 1
ATOM 864 C CA . ARG A 1 106 ? 8.121 2.111 -17.075 1.00 84.31 106 ARG A CA 1
ATOM 865 C C . ARG A 1 106 ? 8.246 0.669 -16.572 1.00 84.31 106 ARG A C 1
ATOM 867 O O . ARG A 1 106 ? 7.930 -0.268 -17.302 1.00 84.31 106 ARG A O 1
ATOM 874 N N . ARG A 1 107 ? 8.639 0.465 -15.306 1.00 83.31 107 ARG A N 1
ATOM 875 C CA . ARG A 1 107 ? 8.728 -0.876 -14.686 1.00 83.31 107 ARG A CA 1
ATOM 876 C C . ARG A 1 107 ? 7.370 -1.584 -14.668 1.00 83.31 107 ARG A C 1
ATOM 878 O O . ARG A 1 107 ? 7.261 -2.737 -15.091 1.00 83.31 107 ARG A O 1
ATOM 885 N N . LEU A 1 108 ? 6.320 -0.878 -14.249 1.00 84.38 108 LEU A N 1
ATOM 886 C CA . LEU A 1 108 ? 4.959 -1.408 -14.206 1.00 84.38 108 LEU A CA 1
ATOM 887 C C . LEU A 1 108 ? 4.461 -1.815 -15.600 1.00 84.38 108 LEU A C 1
ATOM 889 O O . LEU A 1 108 ? 3.914 -2.907 -15.758 1.00 84.38 108 LEU A O 1
ATOM 893 N N . LYS A 1 109 ? 4.690 -0.970 -16.610 1.00 85.81 109 LYS A N 1
ATOM 894 C CA . LYS A 1 109 ? 4.323 -1.209 -18.009 1.00 85.81 109 LYS A CA 1
ATOM 895 C C . LYS A 1 109 ? 5.045 -2.433 -18.564 1.00 85.81 109 LYS A C 1
ATOM 897 O O . LYS A 1 109 ? 4.378 -3.333 -19.072 1.00 85.81 109 LYS A O 1
ATOM 902 N N . LYS A 1 110 ? 6.365 -2.537 -18.374 1.00 86.00 110 LYS A N 1
ATOM 903 C CA . LYS A 1 110 ? 7.147 -3.724 -18.766 1.00 86.00 110 LYS A CA 1
ATOM 904 C C . LYS A 1 110 ? 6.595 -5.005 -18.129 1.00 86.00 110 LYS A C 1
ATOM 906 O O . LYS A 1 110 ? 6.337 -5.984 -18.831 1.00 86.00 110 LYS A O 1
ATOM 911 N N . LYS A 1 111 ? 6.323 -4.993 -16.817 1.00 85.31 111 L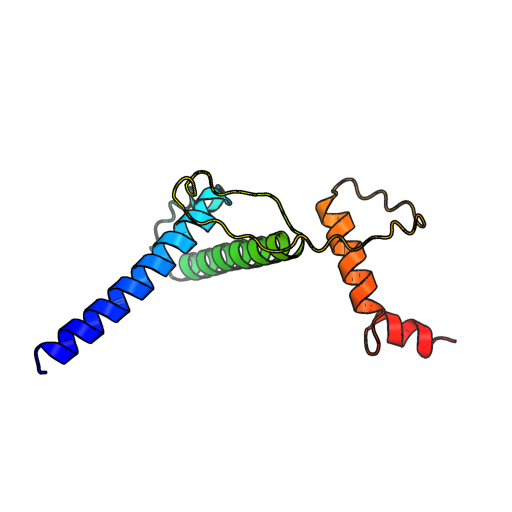YS A N 1
ATOM 912 C CA . LYS A 1 111 ? 5.757 -6.150 -16.095 1.00 85.31 111 LYS A CA 1
ATOM 913 C C . LYS A 1 111 ? 4.354 -6.516 -16.596 1.00 85.31 111 LYS A C 1
ATOM 915 O O . LYS A 1 111 ? 4.049 -7.699 -16.747 1.00 85.31 111 LYS A O 1
ATOM 920 N N . ALA A 1 112 ? 3.513 -5.521 -16.879 1.00 86.81 112 ALA A N 1
ATOM 921 C CA . ALA A 1 112 ? 2.166 -5.721 -17.404 1.00 86.81 112 ALA A CA 1
ATOM 922 C C . ALA A 1 112 ? 2.174 -6.306 -18.826 1.00 86.81 112 ALA A C 1
ATOM 924 O O . ALA A 1 112 ? 1.406 -7.226 -19.100 1.00 86.81 112 ALA A O 1
ATOM 925 N N . ILE A 1 113 ? 3.061 -5.826 -19.706 1.00 88.62 113 ILE A N 1
ATOM 926 C CA . ILE A 1 113 ? 3.237 -6.360 -21.066 1.00 88.62 113 ILE A CA 1
ATOM 927 C C . ILE A 1 113 ? 3.703 -7.813 -21.005 1.00 88.62 113 ILE A C 1
ATOM 929 O O . ILE A 1 113 ? 3.086 -8.673 -21.633 1.00 88.62 113 ILE A O 1
ATOM 933 N N . ARG A 1 114 ? 4.729 -8.106 -20.191 1.00 87.69 114 ARG A N 1
ATOM 934 C CA . ARG A 1 114 ? 5.219 -9.476 -19.978 1.00 87.69 114 ARG A CA 1
ATOM 935 C C . ARG A 1 114 ? 4.077 -10.407 -19.576 1.00 87.69 114 ARG A C 1
ATOM 937 O O . ARG A 1 114 ? 3.843 -11.405 -20.248 1.00 87.69 114 ARG A O 1
ATOM 944 N N . LYS A 1 115 ? 3.302 -10.017 -18.560 1.00 86.88 115 LYS A N 1
ATOM 945 C CA . LYS A 1 115 ? 2.148 -10.790 -18.081 1.00 86.88 115 LYS A CA 1
ATOM 946 C C . LYS A 1 115 ? 1.036 -10.922 -19.128 1.00 86.88 115 LYS A C 1
ATOM 948 O O . LYS A 1 115 ? 0.376 -11.949 -19.212 1.00 86.88 115 LYS A O 1
ATOM 953 N N . GLY A 1 116 ? 0.818 -9.895 -19.948 1.00 88.12 116 GLY A N 1
ATOM 954 C CA . GLY A 1 116 ? -0.156 -9.931 -21.041 1.00 88.12 116 GLY A CA 1
ATOM 955 C C . GLY A 1 116 ? 0.224 -10.882 -22.182 1.00 88.12 116 GLY A C 1
ATOM 956 O O . GLY A 1 116 ? -0.675 -11.380 -22.865 1.00 88.12 116 GLY A O 1
ATOM 957 N N . ASN A 1 117 ? 1.524 -11.126 -22.376 1.00 87.81 117 ASN A N 1
ATOM 958 C CA . ASN A 1 117 ? 2.089 -12.015 -23.397 1.00 87.81 117 ASN A CA 1
ATOM 959 C C . ASN A 1 117 ? 2.233 -13.477 -22.938 1.00 87.81 117 ASN A C 1
ATOM 961 O O . ASN A 1 117 ? 2.473 -14.354 -23.769 1.00 87.81 117 ASN A O 1
ATOM 965 N N . GLU A 1 118 ? 2.081 -13.761 -21.642 1.00 91.12 118 GLU A N 1
ATOM 966 C CA . GLU A 1 118 ? 2.022 -15.132 -21.123 1.00 91.12 118 GLU A CA 1
ATOM 967 C C . GLU A 1 118 ? 0.859 -15.914 -21.765 1.00 91.12 118 GLU A C 1
ATOM 969 O O . GLU A 1 118 ? -0.139 -15.336 -22.202 1.00 91.12 118 GLU A O 1
ATOM 974 N N . ARG A 1 119 ? 0.971 -17.249 -21.835 1.00 85.88 119 ARG A N 1
ATOM 975 C CA . ARG A 1 119 ? -0.064 -18.105 -22.445 1.00 85.88 119 ARG A CA 1
ATOM 976 C C . ARG A 1 119 ? -1.425 -17.862 -21.791 1.00 85.88 119 ARG A C 1
ATOM 978 O O . ARG A 1 119 ? -1.560 -17.949 -20.575 1.00 85.88 119 ARG A O 1
ATOM 985 N N . GLY A 1 120 ? -2.439 -17.600 -22.613 1.00 84.88 120 GLY A N 1
ATOM 986 C CA . GLY A 1 120 ? -3.779 -17.232 -22.146 1.00 84.88 120 GLY A CA 1
ATOM 987 C C . GLY A 1 120 ? -3.934 -15.756 -21.748 1.00 84.88 120 GLY A C 1
ATOM 988 O O . GLY A 1 120 ? -5.015 -15.349 -21.327 1.00 84.88 120 GLY A O 1
ATOM 989 N N . GLY A 1 121 ? -2.888 -14.943 -21.888 1.00 86.38 121 GLY A N 1
ATOM 990 C CA . GLY A 1 121 ? -2.938 -13.498 -21.714 1.00 86.38 121 GLY A CA 1
ATOM 991 C C . GLY A 1 121 ? -3.605 -12.784 -22.892 1.00 86.38 121 GLY A C 1
ATOM 992 O O . GLY A 1 121 ? -3.701 -13.301 -24.007 1.00 86.38 121 GLY A O 1
ATOM 993 N N . ILE A 1 122 ? -4.097 -11.567 -22.656 1.00 87.25 122 ILE A N 1
ATOM 994 C CA . ILE A 1 122 ? -4.866 -10.816 -23.661 1.00 87.25 122 ILE A CA 1
ATOM 995 C C . ILE A 1 122 ? -4.038 -10.447 -24.900 1.00 87.25 122 ILE A C 1
ATOM 997 O O . ILE A 1 122 ? -4.572 -10.418 -26.009 1.00 87.25 122 ILE A O 1
ATOM 1001 N N . LEU A 1 123 ? -2.740 -10.182 -24.726 1.00 85.25 123 LEU A N 1
ATOM 1002 C CA . LEU A 1 123 ? -1.836 -9.878 -25.835 1.00 85.25 123 LEU A CA 1
ATOM 1003 C C . LEU A 1 123 ? -1.419 -11.164 -26.555 1.00 85.25 123 LEU A C 1
ATOM 1005 O O . LEU A 1 123 ? -1.396 -11.186 -27.784 1.00 85.25 123 LEU A O 1
ATOM 1009 N N . TRP A 1 124 ? -1.227 -12.257 -25.808 1.00 88.38 124 TRP A N 1
ATOM 1010 C CA . TRP A 1 124 ? -1.010 -13.590 -26.372 1.00 88.38 124 TRP A CA 1
ATOM 1011 C C . TRP A 1 124 ? -2.156 -14.014 -27.303 1.00 88.38 124 TRP A C 1
ATOM 1013 O O . TRP A 1 124 ? -1.916 -14.393 -28.447 1.00 88.38 124 TRP A O 1
ATOM 1023 N N . TYR A 1 125 ? -3.413 -13.860 -26.868 1.00 85.06 125 TYR A N 1
ATOM 1024 C CA . TYR A 1 125 ? -4.584 -14.150 -27.704 1.00 85.06 125 TYR A CA 1
ATOM 1025 C C . TYR A 1 125 ? -4.647 -13.273 -28.958 1.00 85.06 125 TYR A C 1
ATOM 1027 O O . TYR A 1 125 ? -4.938 -13.771 -30.044 1.00 85.06 125 TYR A O 1
ATOM 1035 N N . ARG A 1 126 ? -4.355 -11.972 -28.837 1.00 84.00 126 ARG A N 1
ATOM 1036 C CA . ARG A 1 126 ? -4.334 -11.068 -29.997 1.00 84.00 126 ARG A CA 1
ATOM 1037 C C . ARG A 1 126 ? -3.295 -11.487 -31.034 1.00 84.00 126 ARG A C 1
ATOM 1039 O O . ARG A 1 126 ? -3.614 -11.465 -32.213 1.00 84.00 126 ARG A O 1
ATOM 1046 N N . SER A 1 127 ? -2.104 -11.906 -30.611 1.00 80.44 127 SER A N 1
ATOM 1047 C CA . SER A 1 127 ? -1.060 -12.374 -31.530 1.00 80.44 127 SER A CA 1
ATOM 1048 C C . SER A 1 127 ? -1.414 -13.701 -32.212 1.00 80.44 127 SER A C 1
ATOM 1050 O O . SER A 1 127 ? -0.999 -13.919 -33.344 1.00 80.44 127 SER A O 1
ATOM 1052 N N . T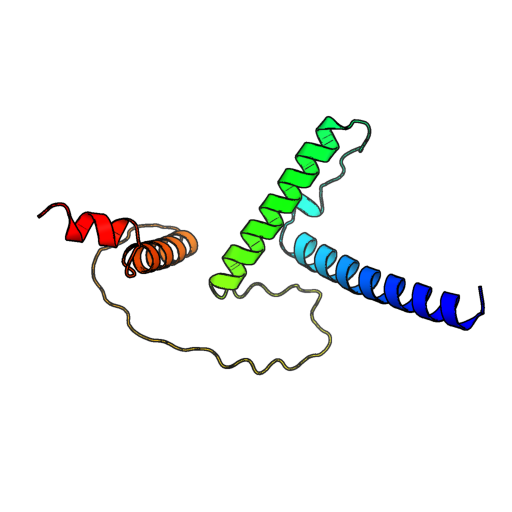YR A 1 128 ? -2.185 -14.574 -31.555 1.00 74.31 128 TYR A N 1
ATOM 1053 C CA . TYR A 1 128 ? -2.493 -15.915 -32.067 1.00 74.31 128 TYR A CA 1
ATOM 1054 C C . TYR A 1 128 ? -3.716 -15.978 -33.001 1.00 74.31 128 TYR A C 1
ATOM 1056 O O . TYR A 1 128 ? -3.800 -16.884 -33.822 1.00 74.31 128 TYR A O 1
ATOM 1064 N N . TYR A 1 129 ? -4.674 -15.052 -32.864 1.00 72.62 129 TYR A N 1
ATOM 1065 C CA . TYR A 1 129 ? -5.960 -15.083 -33.587 1.00 72.62 129 TYR A CA 1
ATOM 1066 C C . TYR A 1 129 ? -6.134 -13.973 -34.644 1.00 72.62 129 TYR A C 1
ATOM 1068 O O . TYR A 1 129 ? -7.172 -13.931 -35.300 1.00 72.62 129 TYR A O 1
ATOM 1076 N N . MET A 1 130 ? -5.170 -13.056 -34.794 1.00 64.06 130 MET A N 1
ATOM 1077 C CA . MET A 1 130 ? -5.227 -11.934 -35.756 1.00 64.06 130 MET A CA 1
ATOM 1078 C C . MET A 1 130 ? -4.238 -12.075 -36.934 1.00 64.06 130 MET A C 1
ATOM 1080 O O . MET A 1 130 ? -3.947 -11.086 -37.607 1.00 64.06 130 MET A O 1
ATOM 1084 N N . HIS A 1 131 ? -3.741 -13.287 -37.196 1.00 54.94 131 HIS A N 1
ATOM 1085 C CA . HIS A 1 131 ? -2.982 -13.657 -38.398 1.00 54.94 131 HIS A CA 1
ATOM 1086 C C . HIS A 1 131 ? -3.739 -14.724 -39.188 1.00 54.94 131 HIS A C 1
ATOM 1088 O O . HIS A 1 131 ? -3.640 -14.691 -40.434 1.00 54.94 131 HIS A O 1
#

Sequence (131 aa):
MKGTDIEAFNMCIAHVRVVNEHTIGVLKGRWACLRELRVQLNKKEYMERILQWITACVVLHNMLLSQNDDWTSDDESSDEDSDEPEEENESENEDESDDDEFIFRRRLKKKAIRKGNERGGILWYRSYYMH